Protein AF-A0A4Q3JZN2-F1 (afdb_monomer_lite)

pLDDT: mean 72.02, std 20.03, range [39.16, 96.75]

Secondary structure (DSSP, 8-state):
------SSSSTTSSSS--------EEEEEEEETTEEEEEEESSHHHHHHHHHHHHHHHHGGG-EEEEEEEEEEEEEEEEEE--------SS--------EEEEEEEEEEEEEEEETTS----------PPP-PPP--------------

Radius of gyration: 28.02 Å; chains: 1; bounding box: 66×80×58 Å

Foldseek 3Di:
DDDDDDDPPPVVPPPPPPPPPQDKDKDFPFDDLFWGKIWIDTDPVNVVVVVLVVQCVSLDPQGKDWPDKDKDFPDKDKDKDWDDDDPDDDDDDPDDTDIDIDIDTDIIIMITMGRHPPPPPPPPPPPPDDPPDPPPPPPPPVPPPPPDD

Sequence (149 aa):
MASLLDGKRIVLSALLAFSSVACGSIRVVSITPSGGEVALQGDQDKARDKAEDYMANRCGPQGYDILSEQEAVVGQVATSSGPTYGVGGRRSGIAFSTMQTSTNDKHEWRITYQCRGAGPAVPAVSGSPPPAGPPVSGRGEIEQIVVTF

Structure (mmCIF, N/CA/C/O backbone):
data_AF-A0A4Q3JZN2-F1
#
_entry.id   AF-A0A4Q3JZN2-F1
#
loop_
_atom_site.group_PDB
_atom_site.id
_atom_site.type_symbol
_atom_site.label_atom_id
_atom_site.label_alt_id
_atom_site.label_comp_id
_atom_site.label_asym_id
_atom_site.label_entity_id
_atom_site.label_seq_id
_atom_site.pdbx_PDB_ins_code
_atom_site.Cartn_x
_atom_site.Cartn_y
_atom_site.Cartn_z
_atom_site.occupancy
_atom_site.B_iso_or_equiv
_atom_site.auth_seq_id
_atom_site.auth_comp_id
_atom_site.auth_asym_id
_atom_site.auth_atom_id
_atom_site.pdbx_PDB_model_num
ATOM 1 N N . MET A 1 1 ? -17.852 -58.571 -22.469 1.00 39.16 1 MET A N 1
ATOM 2 C CA . MET A 1 1 ? -16.401 -58.380 -22.650 1.00 39.16 1 MET A CA 1
ATOM 3 C C . MET A 1 1 ? -16.188 -57.087 -23.414 1.00 39.16 1 MET A C 1
ATOM 5 O O . MET A 1 1 ? -16.800 -56.931 -24.455 1.00 39.16 1 MET A O 1
ATOM 9 N N . ALA A 1 2 ? -15.381 -56.205 -22.823 1.00 45.62 2 ALA A N 1
ATOM 10 C CA . ALA A 1 2 ? -14.529 -55.178 -23.427 1.00 45.62 2 ALA A CA 1
ATOM 11 C C . ALA A 1 2 ? -15.076 -54.202 -24.498 1.00 45.62 2 ALA A C 1
ATOM 13 O O . ALA A 1 2 ? -15.350 -54.578 -25.628 1.00 45.62 2 ALA A O 1
ATOM 14 N N . SER A 1 3 ? -15.000 -52.922 -24.108 1.00 56.47 3 SER A N 1
ATOM 15 C CA . SER A 1 3 ? -14.378 -51.808 -24.847 1.00 56.47 3 SER A CA 1
ATOM 16 C C . SER A 1 3 ? -15.051 -51.258 -26.103 1.00 56.47 3 SER A C 1
ATOM 18 O O . SER A 1 3 ? -15.120 -51.926 -27.121 1.00 56.47 3 SER A O 1
ATOM 20 N N . LEU A 1 4 ? -15.409 -49.969 -26.048 1.00 52.59 4 LEU A N 1
ATOM 21 C CA . LEU A 1 4 ? -14.841 -48.878 -26.865 1.00 52.59 4 LEU A CA 1
ATOM 22 C C . LEU A 1 4 ? -15.805 -47.683 -26.848 1.00 52.59 4 LEU A C 1
ATOM 24 O O . LEU A 1 4 ? -16.827 -47.712 -27.519 1.00 52.59 4 LEU A O 1
ATOM 28 N N . LEU A 1 5 ? -15.458 -46.632 -26.105 1.00 54.41 5 LEU A N 1
ATOM 29 C CA . LEU A 1 5 ? -15.749 -45.225 -26.431 1.00 54.41 5 LEU A CA 1
ATOM 30 C C . LEU A 1 5 ? -14.842 -44.360 -25.547 1.00 54.41 5 LEU A C 1
ATOM 32 O O . LEU A 1 5 ? -15.253 -43.601 -24.673 1.00 54.41 5 LEU A O 1
ATOM 36 N N . ASP A 1 6 ? -13.559 -44.600 -25.793 1.00 55.75 6 ASP A N 1
ATOM 37 C CA . ASP A 1 6 ? -12.393 -43.880 -25.319 1.00 55.75 6 ASP A CA 1
ATOM 38 C C . ASP A 1 6 ? -12.134 -42.672 -26.242 1.00 55.75 6 ASP A C 1
ATOM 40 O O . ASP A 1 6 ? -12.371 -42.737 -27.451 1.00 55.75 6 ASP A O 1
ATOM 44 N N . GLY A 1 7 ? -11.635 -41.570 -25.677 1.00 50.59 7 GLY A N 1
ATOM 45 C CA . GLY A 1 7 ? -10.669 -40.752 -26.416 1.00 50.59 7 GLY A CA 1
ATOM 46 C C . GLY A 1 7 ? -11.083 -39.381 -26.958 1.00 50.59 7 GLY A C 1
ATOM 47 O O . GLY A 1 7 ? -10.288 -38.782 -27.677 1.00 50.59 7 GLY A O 1
ATOM 48 N N . LYS A 1 8 ? -12.266 -38.818 -26.651 1.00 49.41 8 LYS A N 1
ATOM 49 C CA . LYS A 1 8 ? -12.625 -37.478 -27.196 1.00 49.41 8 LYS A CA 1
ATOM 50 C C . LYS A 1 8 ? -13.357 -36.518 -26.258 1.00 49.41 8 LYS A C 1
ATOM 52 O O . LYS A 1 8 ? -14.066 -35.625 -26.709 1.00 49.41 8 LYS A O 1
ATOM 57 N N . ARG A 1 9 ? -13.181 -36.680 -24.945 1.00 46.59 9 ARG A N 1
ATOM 58 C CA . ARG A 1 9 ? -13.644 -35.699 -23.938 1.00 46.59 9 ARG A CA 1
ATOM 59 C C . ARG A 1 9 ? -12.575 -35.263 -22.934 1.00 46.59 9 ARG A C 1
ATOM 61 O O . ARG A 1 9 ? -12.829 -34.360 -22.154 1.00 46.59 9 ARG A O 1
ATOM 68 N N . ILE A 1 10 ? -11.376 -35.846 -22.985 1.00 50.50 10 ILE A N 1
ATOM 69 C CA . ILE A 1 10 ? -10.322 -35.593 -21.986 1.00 50.50 10 ILE A CA 1
ATOM 70 C C . ILE A 1 10 ? -9.369 -34.459 -22.415 1.00 50.50 10 ILE A C 1
ATOM 72 O O . ILE A 1 10 ? -8.696 -33.868 -21.580 1.00 50.50 10 ILE A O 1
ATOM 76 N N . VAL A 1 11 ? -9.363 -34.063 -23.694 1.00 48.22 11 VAL A N 1
ATOM 77 C CA . VAL A 1 11 ? -8.437 -33.023 -24.192 1.00 48.22 11 VAL A CA 1
ATOM 78 C C . VAL A 1 11 ? -8.905 -31.592 -23.871 1.00 48.22 11 VAL A C 1
ATOM 80 O O . VAL A 1 11 ? -8.100 -30.670 -23.920 1.00 48.22 11 VAL A O 1
ATOM 83 N N . LEU A 1 12 ? -10.165 -31.377 -23.465 1.00 45.00 12 LEU A N 1
ATOM 84 C CA . LEU A 1 12 ? -10.646 -30.034 -23.092 1.00 45.00 12 LEU A CA 1
ATOM 85 C C . LEU A 1 12 ? -10.446 -29.675 -21.608 1.00 45.00 12 LEU A C 1
ATOM 87 O O . LEU A 1 12 ? -10.582 -28.510 -21.250 1.00 45.00 12 LEU A O 1
ATOM 91 N N . SER A 1 13 ? -10.113 -30.638 -20.745 1.00 46.47 13 SER A N 1
ATOM 92 C CA . SER A 1 13 ? -9.996 -30.408 -19.292 1.00 46.47 13 SER A CA 1
ATOM 93 C C . SER A 1 13 ? -8.566 -30.131 -18.812 1.00 46.47 13 SER A C 1
ATOM 95 O O . SER A 1 13 ? -8.370 -29.839 -17.638 1.00 46.47 13 SER A O 1
ATOM 97 N N . ALA A 1 14 ? -7.569 -30.188 -19.701 1.00 48.00 14 ALA A N 1
ATOM 98 C CA . ALA A 1 14 ? -6.152 -30.004 -19.364 1.00 48.00 14 ALA A CA 1
ATOM 99 C C . ALA A 1 14 ? -5.583 -28.623 -19.761 1.00 48.00 14 ALA A C 1
ATOM 101 O O . ALA A 1 14 ? -4.371 -28.436 -19.738 1.00 48.00 14 ALA A O 1
ATOM 102 N N . LEU A 1 15 ? -6.436 -27.652 -20.117 1.00 46.94 15 LEU A N 1
ATOM 103 C CA . LEU A 1 15 ? -6.017 -26.302 -20.533 1.00 46.94 15 LEU A CA 1
ATOM 104 C C . LEU A 1 15 ? -6.223 -25.220 -19.448 1.00 46.94 15 LEU A C 1
ATOM 106 O O . LEU A 1 15 ? -6.214 -24.034 -19.755 1.00 46.94 15 LEU A O 1
ATOM 110 N N . LEU A 1 16 ? -6.429 -25.619 -18.186 1.00 50.94 16 LEU A N 1
ATOM 111 C CA . LEU A 1 16 ? -6.887 -24.739 -17.093 1.00 50.94 16 LEU A CA 1
ATOM 112 C C . LEU A 1 16 ? -6.008 -24.805 -15.827 1.00 50.94 16 LEU A C 1
ATOM 114 O O . LEU A 1 16 ? -6.483 -24.545 -14.727 1.00 50.94 16 LEU A O 1
ATOM 118 N N . ALA A 1 17 ? -4.729 -25.177 -15.959 1.00 50.59 17 ALA A N 1
ATOM 119 C CA . ALA A 1 17 ? -3.830 -25.388 -14.813 1.00 50.59 17 ALA A CA 1
ATOM 120 C C . ALA A 1 17 ? -2.479 -24.652 -14.911 1.00 50.59 17 ALA A C 1
ATOM 122 O O . ALA A 1 17 ? -1.505 -25.056 -14.288 1.00 50.59 17 ALA A O 1
ATOM 123 N N . PHE A 1 18 ? -2.422 -23.554 -15.667 1.00 50.16 18 PHE A N 1
ATOM 124 C CA . PHE A 1 18 ? -1.332 -22.573 -15.597 1.00 50.16 18 PHE A CA 1
ATOM 125 C C . PHE A 1 18 ? -1.911 -21.177 -15.351 1.00 50.16 18 PHE A C 1
ATOM 127 O O . PHE A 1 18 ? -1.588 -20.207 -16.029 1.00 50.16 18 PHE A O 1
ATOM 134 N N . SER A 1 19 ? -2.799 -21.071 -14.361 1.00 51.25 19 SER A N 1
ATOM 135 C CA . SER A 1 19 ? -3.093 -19.781 -13.746 1.00 51.25 19 SER A CA 1
ATOM 136 C C . SER A 1 19 ? -1.848 -19.401 -12.961 1.00 51.25 19 SER A C 1
ATOM 138 O O . SER A 1 19 ? -1.620 -19.896 -11.858 1.00 51.25 19 SER A O 1
ATOM 140 N N . SER A 1 20 ? -0.987 -18.609 -13.593 1.00 52.94 20 SER A N 1
ATOM 141 C CA . SER A 1 20 ? 0.120 -17.903 -12.967 1.00 52.94 20 SER A CA 1
ATOM 142 C C . SER A 1 20 ? -0.273 -17.491 -11.554 1.00 52.94 20 SER A C 1
ATOM 144 O O . SER A 1 20 ? -1.217 -16.719 -11.375 1.00 52.94 20 SER A O 1
ATOM 146 N N . VAL A 1 21 ? 0.436 -18.025 -10.556 1.00 55.78 21 VAL A N 1
ATOM 147 C CA . VAL A 1 21 ? 0.389 -17.519 -9.186 1.00 55.78 21 VAL A CA 1
ATOM 148 C C . VAL A 1 21 ? 0.971 -16.114 -9.255 1.00 55.78 21 VAL A C 1
ATOM 150 O O . VAL A 1 21 ? 2.172 -15.903 -9.104 1.00 55.78 21 VAL A O 1
ATOM 153 N N . ALA A 1 22 ? 0.125 -15.155 -9.608 1.00 61.09 22 ALA A N 1
ATOM 154 C CA . ALA A 1 22 ? 0.459 -13.755 -9.598 1.00 61.09 22 ALA A CA 1
ATOM 155 C C . ALA A 1 22 ? 0.560 -13.391 -8.113 1.00 61.09 22 ALA A C 1
ATOM 157 O O . ALA A 1 22 ? -0.437 -13.193 -7.419 1.00 61.09 22 ALA A O 1
ATOM 158 N N . CYS A 1 23 ? 1.778 -13.487 -7.578 1.00 80.12 23 CYS A N 1
ATOM 159 C CA . CYS A 1 23 ? 2.068 -13.187 -6.185 1.00 80.12 23 CYS A CA 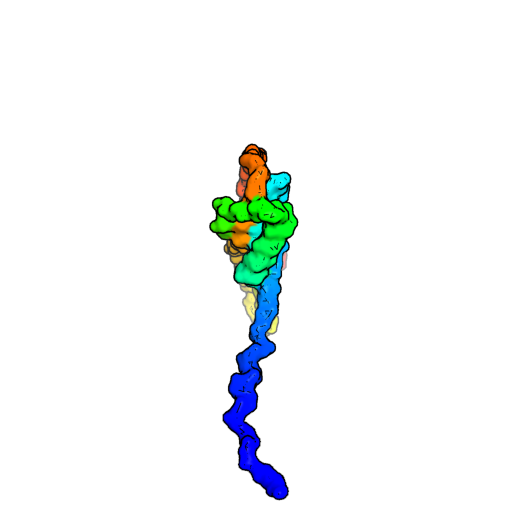1
ATOM 160 C C . CYS A 1 23 ? 1.858 -11.689 -5.956 1.00 80.12 23 CYS A C 1
ATOM 162 O O . CYS A 1 23 ? 2.785 -10.898 -6.097 1.00 80.12 23 CYS A O 1
ATOM 164 N N . GLY A 1 24 ? 0.63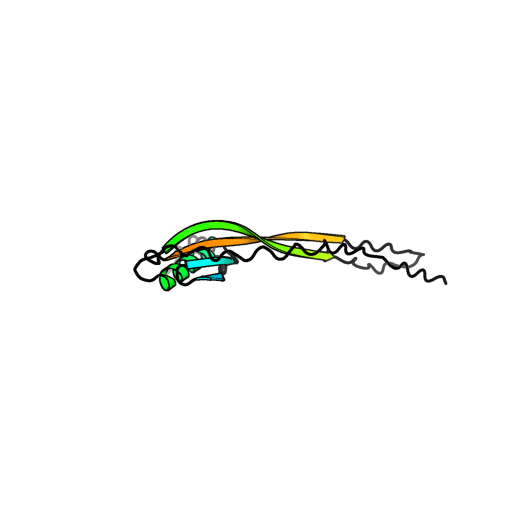2 -11.306 -5.604 1.00 86.44 24 GLY A N 1
ATOM 165 C CA . GLY A 1 24 ? 0.359 -10.021 -4.979 1.00 86.44 24 GLY A CA 1
ATOM 166 C C . GLY A 1 24 ? 0.929 -10.010 -3.560 1.00 86.44 24 GLY A C 1
ATOM 167 O O . GLY A 1 24 ? 0.757 -10.964 -2.787 1.00 86.44 24 GLY A O 1
ATOM 168 N N . SER A 1 25 ? 1.630 -8.944 -3.204 1.00 91.69 25 SER A N 1
ATOM 169 C CA . SER A 1 25 ? 2.105 -8.660 -1.852 1.00 91.69 25 SER A CA 1
ATOM 170 C C . SER A 1 25 ? 1.801 -7.215 -1.490 1.00 91.69 25 SER A C 1
ATOM 172 O O . SER A 1 25 ? 1.618 -6.371 -2.360 1.00 91.69 25 SER A O 1
ATOM 174 N N . ILE A 1 26 ? 1.759 -6.924 -0.197 1.00 94.62 26 ILE A N 1
ATOM 175 C CA . ILE A 1 26 ? 1.585 -5.563 0.301 1.00 94.62 26 ILE A CA 1
ATOM 176 C C . ILE A 1 26 ? 2.854 -5.118 1.009 1.00 94.62 26 ILE A C 1
ATOM 178 O O . ILE A 1 26 ? 3.538 -5.921 1.650 1.00 94.62 26 ILE A O 1
ATOM 182 N N . ARG A 1 27 ? 3.147 -3.827 0.923 1.00 94.38 27 ARG A N 1
ATOM 183 C CA . ARG A 1 27 ? 4.185 -3.170 1.706 1.00 94.38 27 ARG A CA 1
ATOM 184 C C . ARG A 1 27 ? 3.549 -2.045 2.496 1.00 94.38 27 ARG A C 1
ATOM 186 O O . ARG A 1 27 ? 2.861 -1.199 1.943 1.00 94.38 27 ARG A O 1
ATOM 193 N N . VAL A 1 28 ? 3.805 -2.005 3.794 1.00 95.31 28 VAL A N 1
ATOM 194 C CA . VAL A 1 28 ? 3.290 -0.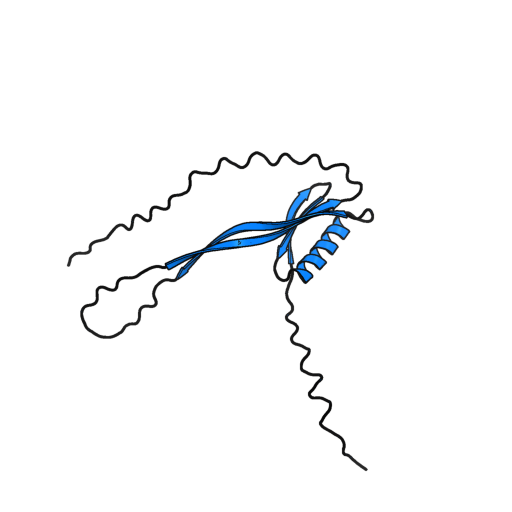928 4.637 1.00 95.31 28 VAL A CA 1
ATOM 195 C C . VAL A 1 28 ? 4.177 0.305 4.462 1.00 95.31 28 VAL A C 1
ATOM 197 O O . VAL A 1 28 ? 5.386 0.229 4.684 1.00 95.31 28 VAL A O 1
ATOM 200 N N . VAL A 1 29 ? 3.589 1.417 4.018 1.00 94.62 29 VAL A N 1
ATOM 201 C CA . VAL A 1 29 ? 4.295 2.688 3.787 1.00 94.62 29 VAL A CA 1
ATOM 202 C C . VAL A 1 29 ? 4.334 3.503 5.073 1.00 94.62 29 VAL A C 1
ATOM 204 O O . VAL A 1 29 ? 5.386 4.015 5.450 1.00 94.62 29 VAL A O 1
ATOM 207 N N . SER A 1 30 ? 3.199 3.597 5.765 1.00 93.69 30 SER A N 1
ATOM 208 C CA . SER A 1 30 ? 3.090 4.276 7.054 1.00 93.69 30 SER A CA 1
ATOM 209 C C . SER A 1 30 ? 2.044 3.604 7.943 1.00 93.69 30 SER A C 1
ATOM 211 O O . SER A 1 30 ? 1.052 3.059 7.460 1.00 93.69 30 SER A O 1
ATOM 213 N N . ILE A 1 31 ? 2.276 3.625 9.258 1.00 93.81 31 ILE A N 1
ATOM 214 C CA . ILE A 1 31 ? 1.333 3.127 10.268 1.00 93.81 31 ILE A CA 1
ATOM 215 C C . ILE A 1 31 ? 1.072 4.251 11.256 1.00 93.81 31 ILE A C 1
ATOM 217 O O . ILE A 1 31 ? 2.011 4.838 11.795 1.00 93.81 31 ILE A O 1
ATOM 221 N N . THR A 1 32 ? -0.197 4.496 11.550 1.00 92.12 32 THR A N 1
ATOM 222 C CA . THR A 1 32 ? -0.627 5.368 12.641 1.00 92.12 32 THR A CA 1
ATOM 223 C C . THR A 1 32 ? -1.500 4.577 13.626 1.00 92.12 32 THR A C 1
ATOM 225 O O . THR A 1 32 ? -1.939 3.462 13.327 1.00 92.12 32 THR A O 1
ATOM 228 N N . PRO A 1 33 ? -1.753 5.093 14.843 1.00 89.69 33 PRO A N 1
ATOM 229 C CA . PRO A 1 33 ? -2.663 4.437 15.787 1.00 89.69 33 PRO A CA 1
ATOM 230 C C . PRO A 1 33 ? -4.101 4.326 15.267 1.00 89.69 33 PRO A C 1
ATOM 232 O O . PRO A 1 33 ? -4.842 3.441 15.682 1.00 89.69 33 PRO A O 1
ATOM 235 N N . SER A 1 34 ? -4.488 5.229 14.369 1.00 92.75 34 SER A N 1
ATOM 236 C CA . SER A 1 34 ? -5.832 5.348 13.816 1.00 92.75 34 SER A CA 1
ATOM 237 C C . SER A 1 34 ? -5.955 4.845 12.380 1.00 92.75 34 SER A C 1
ATOM 239 O O . SER A 1 34 ? -7.056 4.877 11.848 1.00 92.75 34 SER A O 1
ATOM 241 N N . GLY A 1 35 ? -4.883 4.382 11.735 1.00 94.25 35 GLY A N 1
ATOM 242 C CA . GLY A 1 35 ? -4.914 3.985 10.329 1.00 94.25 35 GLY A CA 1
ATOM 243 C C . GLY A 1 35 ? -3.529 3.749 9.736 1.00 94.25 35 GLY A C 1
ATOM 244 O O . GLY A 1 35 ? -2.589 3.364 10.437 1.00 94.25 35 GLY A O 1
ATOM 245 N N . GLY A 1 36 ? -3.394 3.980 8.435 1.00 94.69 36 GLY A N 1
ATOM 246 C CA . GLY A 1 36 ? -2.115 3.854 7.748 1.00 94.69 36 GLY A CA 1
ATOM 247 C C . GLY A 1 36 ? -2.213 3.983 6.235 1.00 94.69 36 GLY A C 1
ATOM 248 O O . GLY A 1 36 ? -3.264 4.287 5.672 1.00 94.69 36 GLY A O 1
ATOM 249 N N . GLU A 1 37 ? -1.087 3.733 5.583 1.00 96.31 37 GLU A N 1
ATOM 250 C CA . GLU A 1 37 ? -0.973 3.660 4.132 1.00 96.31 37 GLU A CA 1
ATOM 251 C C . GLU A 1 37 ? -0.264 2.364 3.746 1.00 96.31 37 GLU A C 1
ATOM 253 O O . GLU A 1 37 ? 0.814 2.043 4.264 1.00 96.31 37 GLU A O 1
ATOM 258 N N . VAL A 1 38 ? -0.863 1.624 2.819 1.00 96.75 38 VAL A N 1
ATOM 259 C CA . VAL A 1 38 ? -0.308 0.392 2.263 1.00 96.75 38 VAL A CA 1
ATOM 260 C C . VAL A 1 38 ? -0.100 0.547 0.767 1.00 96.75 38 VAL A C 1
ATOM 262 O O . VAL A 1 38 ? -0.962 1.036 0.045 1.00 96.75 38 VAL A O 1
ATOM 265 N N . ALA A 1 39 ? 1.065 0.124 0.305 1.00 96.38 39 ALA A N 1
ATOM 266 C CA . ALA A 1 39 ? 1.409 0.015 -1.095 1.00 96.38 39 ALA A CA 1
ATOM 267 C C . ALA A 1 39 ? 1.146 -1.408 -1.590 1.00 96.38 39 ALA A C 1
ATOM 269 O O . ALA A 1 39 ? 1.525 -2.388 -0.939 1.00 96.38 39 ALA A O 1
ATOM 270 N N . LEU A 1 40 ? 0.528 -1.515 -2.759 1.00 95.69 40 LEU A N 1
ATOM 271 C CA . LEU A 1 40 ? 0.288 -2.773 -3.450 1.00 95.69 40 LEU A CA 1
ATOM 272 C C . LEU A 1 40 ? 1.483 -3.107 -4.345 1.00 95.69 40 LEU A C 1
ATOM 274 O O . LEU A 1 40 ? 2.003 -2.245 -5.053 1.00 95.69 40 LEU A O 1
ATOM 278 N N . GLN A 1 41 ? 1.911 -4.367 -4.323 1.00 92.25 41 GLN A N 1
ATOM 279 C CA . GLN A 1 41 ? 3.020 -4.865 -5.130 1.00 92.25 41 GLN A CA 1
ATOM 280 C C . GLN A 1 41 ? 2.626 -6.145 -5.861 1.00 92.25 41 GLN A C 1
ATOM 282 O O . GLN A 1 41 ? 2.040 -7.055 -5.277 1.00 92.25 41 GLN A O 1
ATOM 287 N N . GLY A 1 42 ? 3.007 -6.237 -7.133 1.00 90.00 42 GLY A N 1
ATOM 288 C CA . GLY A 1 42 ? 2.646 -7.365 -7.986 1.00 90.00 42 GLY A CA 1
ATOM 289 C C . GLY A 1 42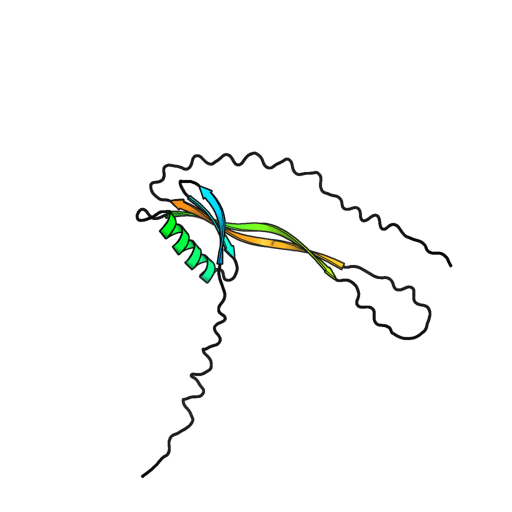 ? 1.243 -7.208 -8.567 1.00 90.00 42 GLY A C 1
ATOM 290 O O . GLY A 1 42 ? 0.877 -6.128 -9.021 1.00 90.00 42 GLY A O 1
ATOM 291 N N . ASP A 1 43 ? 0.483 -8.301 -8.585 1.00 90.50 43 ASP A N 1
ATOM 292 C CA . ASP A 1 43 ? -0.882 -8.322 -9.113 1.00 90.50 43 ASP A CA 1
ATOM 293 C C . ASP A 1 43 ? -1.833 -7.504 -8.237 1.00 90.50 43 ASP A C 1
ATOM 295 O O . ASP A 1 43 ? -1.905 -7.726 -7.027 1.00 90.50 43 ASP A O 1
ATOM 299 N N . GLN A 1 44 ? -2.541 -6.552 -8.847 1.00 89.12 44 GLN A N 1
ATOM 300 C CA . GLN A 1 44 ? -3.353 -5.578 -8.123 1.00 89.12 44 GLN A CA 1
ATOM 301 C C . GLN A 1 44 ? -4.513 -6.238 -7.376 1.00 89.12 44 GLN A C 1
ATOM 303 O O . GLN A 1 44 ? -4.752 -5.884 -6.223 1.00 89.12 44 GLN A O 1
ATOM 308 N N . ASP A 1 45 ? -5.188 -7.217 -7.983 1.00 90.62 45 ASP A N 1
ATOM 309 C CA . ASP A 1 45 ? -6.314 -7.900 -7.349 1.00 90.62 45 ASP A CA 1
ATOM 310 C C . ASP A 1 45 ? -5.836 -8.712 -6.140 1.00 90.62 45 ASP A C 1
ATOM 312 O O . ASP A 1 45 ? -6.367 -8.568 -5.041 1.00 90.62 45 ASP A O 1
ATOM 316 N N . LYS A 1 46 ? -4.749 -9.483 -6.286 1.00 91.81 46 LYS A N 1
ATOM 317 C CA . LYS A 1 46 ? -4.187 -10.267 -5.170 1.00 91.81 46 LYS A CA 1
ATOM 318 C C . LYS A 1 46 ? -3.541 -9.424 -4.083 1.00 91.81 46 LYS A C 1
ATOM 320 O O . LYS A 1 46 ? -3.576 -9.800 -2.909 1.00 91.81 46 LYS A O 1
ATOM 325 N N . ALA A 1 47 ? -2.912 -8.315 -4.451 1.00 94.31 47 ALA A N 1
ATOM 326 C CA . ALA A 1 47 ? -2.370 -7.381 -3.481 1.00 94.31 47 ALA A CA 1
ATOM 327 C C . ALA A 1 47 ? -3.499 -6.671 -2.724 1.00 94.31 47 ALA A C 1
ATOM 329 O O . ALA A 1 47 ? -3.369 -6.483 -1.516 1.00 94.31 47 ALA A O 1
ATOM 330 N N . ARG A 1 48 ? -4.610 -6.338 -3.397 1.00 94.94 48 ARG A N 1
ATOM 331 C CA . ARG A 1 48 ? -5.788 -5.739 -2.763 1.00 94.94 48 ARG A CA 1
ATOM 332 C C . ARG A 1 48 ? -6.428 -6.688 -1.757 1.00 94.94 48 ARG A C 1
ATOM 334 O O . ARG A 1 48 ? -6.591 -6.273 -0.617 1.00 94.94 48 ARG A O 1
ATOM 341 N N . ASP A 1 49 ? -6.653 -7.954 -2.114 1.00 94.81 49 ASP A N 1
ATOM 342 C CA . ASP A 1 49 ? -7.180 -8.967 -1.181 1.00 94.81 49 ASP A CA 1
ATOM 343 C C . ASP A 1 49 ? -6.343 -9.010 0.119 1.00 94.81 49 ASP A C 1
ATOM 345 O O . ASP A 1 49 ? -6.861 -8.938 1.233 1.00 94.81 49 ASP A O 1
ATOM 349 N N . LYS A 1 50 ? -5.007 -9.029 -0.009 1.00 95.00 50 LYS A N 1
ATOM 350 C CA . LYS A 1 50 ? -4.097 -9.006 1.150 1.00 95.00 50 LYS A CA 1
ATOM 351 C C . LYS A 1 50 ? -4.116 -7.689 1.920 1.00 95.00 50 LYS A C 1
ATOM 353 O O . LYS A 1 50 ? -3.901 -7.697 3.133 1.00 95.00 50 LYS A O 1
ATOM 358 N N . ALA A 1 51 ? -4.292 -6.562 1.234 1.00 96.25 51 ALA A N 1
ATOM 359 C CA . ALA A 1 51 ? -4.408 -5.258 1.874 1.00 96.25 51 ALA A CA 1
ATOM 360 C C . ALA A 1 51 ? -5.678 -5.200 2.724 1.00 96.25 51 ALA A C 1
ATOM 362 O O . ALA A 1 51 ? -5.612 -4.764 3.870 1.00 96.25 51 ALA A O 1
ATOM 363 N N . GLU A 1 52 ? -6.800 -5.686 2.195 1.00 96.06 52 GLU A N 1
ATOM 364 C CA . GLU A 1 52 ? -8.074 -5.784 2.908 1.00 96.06 52 GLU A CA 1
ATOM 365 C C . GLU A 1 52 ? -7.948 -6.664 4.152 1.00 96.06 52 GLU A C 1
ATOM 367 O O . GLU A 1 52 ? -8.261 -6.208 5.254 1.00 96.06 52 GLU A O 1
ATOM 372 N N . ASP A 1 53 ? -7.372 -7.862 4.014 1.00 96.44 53 ASP A N 1
ATOM 373 C CA . ASP A 1 53 ? -7.094 -8.750 5.146 1.00 96.44 53 ASP A CA 1
ATOM 374 C C . ASP A 1 53 ? -6.223 -8.063 6.208 1.00 96.44 53 ASP A C 1
ATOM 376 O O . ASP A 1 53 ? -6.491 -8.145 7.411 1.00 96.44 53 ASP A O 1
ATOM 380 N N . TYR A 1 54 ? -5.166 -7.362 5.791 1.00 96.44 54 TYR A N 1
ATOM 381 C CA . TYR A 1 54 ? -4.282 -6.640 6.705 1.00 96.44 54 TYR A CA 1
ATOM 382 C C . TYR A 1 54 ? -5.013 -5.510 7.443 1.00 96.44 54 TYR A C 1
ATOM 384 O O . TYR A 1 54 ? -4.904 -5.405 8.668 1.00 96.44 54 TYR A O 1
ATOM 392 N N . MET A 1 55 ? -5.780 -4.685 6.725 1.00 96.44 55 MET A N 1
ATOM 393 C CA . MET A 1 55 ? -6.539 -3.568 7.293 1.00 96.44 55 MET A CA 1
ATOM 394 C C . MET A 1 55 ? -7.633 -4.061 8.250 1.00 96.44 55 MET A C 1
ATOM 396 O O . MET A 1 55 ? -7.766 -3.525 9.354 1.00 96.44 55 MET A O 1
ATOM 400 N N . ALA A 1 56 ? -8.353 -5.126 7.884 1.00 96.06 56 ALA A N 1
ATOM 401 C CA . ALA A 1 56 ? -9.367 -5.760 8.723 1.00 96.06 56 ALA A CA 1
ATOM 402 C C . ALA A 1 56 ? -8.765 -6.285 10.033 1.00 96.06 56 ALA A C 1
ATOM 404 O O . ALA A 1 56 ? -9.244 -5.957 11.121 1.00 96.06 56 ALA A O 1
ATOM 405 N N . ASN A 1 57 ? -7.663 -7.036 9.943 1.00 96.00 57 ASN A N 1
ATOM 406 C CA . ASN A 1 57 ? -6.962 -7.560 11.116 1.00 96.00 57 ASN A CA 1
ATOM 407 C C . ASN A 1 57 ? -6.411 -6.443 12.011 1.00 96.00 57 ASN A C 1
ATOM 409 O O . ASN A 1 57 ? -6.376 -6.582 13.234 1.00 96.00 57 ASN A O 1
ATOM 413 N N . ARG A 1 58 ? -5.984 -5.322 11.418 1.00 94.19 58 ARG A N 1
ATOM 414 C CA . ARG A 1 58 ? -5.405 -4.196 12.154 1.00 94.19 58 ARG A CA 1
ATOM 415 C C . ARG A 1 58 ? -6.450 -3.382 12.911 1.00 94.19 58 ARG A C 1
ATOM 417 O O . ARG A 1 58 ? -6.192 -2.999 14.050 1.00 94.19 58 ARG A O 1
ATOM 424 N N . CYS A 1 59 ? -7.585 -3.096 12.282 1.00 94.81 59 CYS A N 1
ATOM 425 C CA . CYS A 1 59 ? -8.630 -2.251 12.860 1.00 94.81 59 CYS A CA 1
ATOM 426 C C . CYS A 1 59 ? -9.639 -3.031 13.720 1.00 94.81 59 CYS A C 1
ATOM 428 O O . CYS A 1 59 ? -10.391 -2.434 14.493 1.00 94.81 59 CYS A O 1
ATOM 430 N N . GLY A 1 60 ? -9.632 -4.364 13.637 1.00 93.31 60 GLY A N 1
ATOM 431 C CA . GLY A 1 60 ? -10.474 -5.227 14.455 1.00 93.31 60 GLY A CA 1
ATOM 432 C C . GLY A 1 60 ? -11.964 -5.119 14.091 1.00 93.31 60 GLY A C 1
ATOM 433 O O . GLY A 1 60 ? -12.308 -4.779 12.959 1.00 93.31 60 GLY A O 1
ATOM 434 N N . PRO A 1 61 ? -12.882 -5.395 15.036 1.00 94.00 61 PRO A N 1
ATOM 435 C CA . PRO A 1 61 ? -14.310 -5.554 14.741 1.00 94.00 61 PRO A CA 1
ATOM 436 C C . PRO A 1 61 ? -15.020 -4.255 14.339 1.00 94.00 61 PRO A C 1
ATOM 438 O O . PRO A 1 61 ? -16.126 -4.307 13.812 1.00 94.00 61 PRO A O 1
ATOM 441 N N . GLN A 1 62 ? -14.408 -3.094 14.589 1.00 93.75 62 GLN A N 1
ATOM 442 C CA . GLN A 1 62 ? -14.951 -1.804 14.153 1.00 93.75 62 GLN A CA 1
ATOM 443 C C . GLN A 1 62 ? -14.861 -1.639 12.627 1.00 93.75 62 GLN A C 1
ATOM 445 O O . GLN A 1 62 ? -15.656 -0.905 12.042 1.00 93.75 62 GLN A O 1
ATOM 450 N N . GLY A 1 63 ? -13.922 -2.338 11.981 1.00 95.06 63 GLY A N 1
ATOM 451 C CA . GLY A 1 63 ? -13.623 -2.191 10.562 1.00 95.06 63 GLY A CA 1
ATOM 452 C C . GLY A 1 63 ? -12.776 -0.955 10.251 1.00 95.06 63 GLY A C 1
ATOM 453 O O . GLY A 1 63 ? -12.235 -0.289 11.137 1.00 95.06 63 GLY A O 1
ATOM 454 N N . TYR A 1 64 ? -12.652 -0.654 8.966 1.00 96.56 64 TYR A N 1
ATOM 455 C CA . TYR A 1 64 ? -11.875 0.463 8.441 1.00 96.56 64 TYR A CA 1
ATOM 456 C C . TYR A 1 64 ? -12.636 1.157 7.312 1.00 96.56 64 TYR A C 1
ATOM 458 O O . TYR A 1 64 ? -13.546 0.579 6.718 1.00 96.56 64 TYR A O 1
ATOM 466 N N . ASP A 1 65 ? -12.241 2.390 7.025 1.00 96.62 65 ASP A N 1
ATOM 467 C CA . ASP A 1 65 ? -12.668 3.160 5.868 1.00 96.62 65 ASP A CA 1
ATOM 468 C C . ASP A 1 65 ? -11.451 3.479 5.003 1.00 96.62 65 ASP A C 1
ATOM 470 O O . ASP A 1 65 ? -10.393 3.873 5.504 1.00 96.62 65 ASP A O 1
ATOM 474 N N . ILE A 1 66 ? -11.602 3.296 3.695 1.00 96.06 66 ILE A N 1
ATOM 475 C CA . ILE A 1 66 ? -10.591 3.687 2.716 1.00 96.06 66 ILE A CA 1
ATOM 476 C C . ILE A 1 66 ? -10.774 5.176 2.438 1.00 96.06 66 ILE A C 1
ATOM 478 O O . ILE A 1 66 ? -11.846 5.617 2.028 1.00 96.06 66 ILE A O 1
ATOM 482 N N . LEU A 1 67 ? -9.722 5.950 2.689 1.00 95.44 67 LEU A N 1
ATOM 483 C CA . LEU A 1 67 ? -9.710 7.395 2.484 1.00 95.44 67 LEU A CA 1
ATOM 484 C C . LEU A 1 67 ? -9.281 7.765 1.062 1.00 95.44 67 LEU A C 1
ATOM 486 O O . LEU A 1 67 ? -9.775 8.745 0.512 1.00 95.44 67 LEU A O 1
ATOM 490 N N . SER A 1 68 ? -8.335 7.019 0.487 1.00 94.88 68 SER A N 1
ATOM 491 C CA . SER A 1 68 ? -7.799 7.290 -0.848 1.00 94.88 68 SER A CA 1
ATOM 492 C C . SER A 1 68 ? -7.167 6.043 -1.459 1.00 94.88 68 SER A C 1
ATOM 494 O O . SER A 1 68 ? -6.485 5.293 -0.760 1.00 94.88 68 SER A O 1
ATOM 496 N N . GLU A 1 69 ? -7.351 5.866 -2.767 1.00 95.06 69 GLU A N 1
ATOM 497 C CA . GLU A 1 69 ? -6.633 4.899 -3.599 1.00 95.06 69 GLU A CA 1
ATOM 498 C C . GLU A 1 69 ? -6.027 5.647 -4.785 1.00 95.06 69 GLU A C 1
ATOM 500 O O . GLU A 1 69 ? -6.754 6.250 -5.575 1.00 95.06 69 GLU A O 1
ATOM 505 N N . GLN A 1 70 ? -4.702 5.650 -4.904 1.00 93.81 70 GLN A N 1
ATOM 506 C CA . GLN A 1 70 ? -4.026 6.405 -5.958 1.00 93.81 70 GLN A CA 1
ATOM 507 C C . GLN A 1 70 ? -2.694 5.783 -6.365 1.00 93.81 70 GLN A C 1
ATOM 509 O O . GLN A 1 70 ? -2.023 5.117 -5.577 1.00 93.81 70 GLN A O 1
ATOM 514 N N . GLU A 1 71 ? -2.289 6.060 -7.600 1.00 91.75 71 GLU A N 1
ATOM 515 C CA . GLU A 1 71 ? -0.953 5.763 -8.100 1.00 91.75 71 GLU A CA 1
ATOM 516 C C . GLU A 1 71 ? 0.023 6.854 -7.660 1.00 91.75 71 GLU A C 1
ATOM 518 O O . GLU A 1 71 ? -0.160 8.024 -7.996 1.00 91.75 71 GLU A O 1
ATOM 523 N N . ALA A 1 72 ? 1.075 6.491 -6.929 1.00 88.31 72 ALA A N 1
ATOM 524 C CA . ALA A 1 72 ? 2.148 7.424 -6.603 1.00 88.31 72 ALA A CA 1
ATOM 525 C C . ALA A 1 72 ? 3.439 7.046 -7.328 1.00 88.31 72 ALA A C 1
ATOM 527 O O . ALA A 1 72 ? 3.812 5.873 -7.397 1.00 88.31 72 ALA A O 1
ATOM 528 N N . VAL A 1 73 ? 4.164 8.057 -7.810 1.00 87.50 73 VAL A N 1
ATOM 529 C CA . VAL A 1 73 ? 5.525 7.879 -8.326 1.00 87.50 73 VAL A CA 1
ATOM 530 C C . VAL A 1 73 ? 6.465 7.697 -7.137 1.00 87.50 73 VAL A C 1
ATOM 532 O O . VAL A 1 73 ? 6.607 8.587 -6.301 1.00 87.50 73 VAL A O 1
ATOM 535 N N . VAL A 1 74 ? 7.099 6.530 -7.042 1.00 85.75 74 VAL A N 1
ATOM 536 C CA . VAL A 1 74 ? 7.958 6.156 -5.904 1.00 85.75 74 VAL A CA 1
ATOM 537 C C . VAL A 1 74 ? 9.448 6.262 -6.201 1.00 85.75 74 VAL A C 1
ATOM 539 O O . VAL A 1 74 ? 10.271 6.103 -5.302 1.00 85.75 74 VAL A O 1
ATOM 542 N N . GLY A 1 75 ? 9.808 6.544 -7.451 1.00 84.50 75 GLY A N 1
ATOM 543 C CA . GLY A 1 75 ? 11.183 6.792 -7.862 1.00 84.50 75 GLY A CA 1
ATOM 544 C C . GLY A 1 75 ? 11.356 6.712 -9.372 1.00 84.50 75 GLY A C 1
ATOM 545 O O . GLY A 1 75 ? 10.390 6.553 -10.111 1.00 84.50 75 GLY A O 1
ATOM 546 N N . GLN A 1 76 ? 12.607 6.784 -9.820 1.00 78.69 76 GLN A N 1
ATOM 547 C CA . GLN A 1 76 ? 12.990 6.639 -11.223 1.00 78.69 76 GLN A CA 1
ATOM 548 C C . GLN A 1 76 ? 13.993 5.501 -11.368 1.00 78.69 76 GLN A C 1
ATOM 550 O O . GLN A 1 76 ? 14.868 5.325 -10.519 1.00 78.69 76 GLN A O 1
ATOM 555 N N . VAL A 1 77 ? 13.882 4.724 -12.443 1.00 77.69 77 VAL A N 1
ATOM 556 C CA . VAL A 1 77 ? 14.906 3.747 -12.824 1.00 77.69 77 VAL A CA 1
ATOM 557 C C . VAL A 1 77 ? 15.550 4.174 -14.126 1.00 77.69 77 VAL A C 1
ATOM 559 O O . VAL A 1 77 ? 14.902 4.207 -15.171 1.00 77.69 77 VAL A O 1
ATOM 562 N N . ALA A 1 78 ? 16.845 4.474 -14.047 1.00 73.44 78 ALA A N 1
ATOM 563 C CA . ALA A 1 78 ? 17.704 4.635 -15.206 1.00 73.44 78 ALA A CA 1
ATOM 564 C C . ALA A 1 78 ? 18.228 3.257 -15.629 1.00 73.44 78 ALA A C 1
ATOM 566 O O . ALA A 1 78 ? 18.908 2.580 -14.857 1.00 73.44 78 ALA A O 1
ATOM 567 N N . THR A 1 79 ? 17.904 2.839 -16.850 1.00 71.50 79 THR A N 1
ATOM 568 C CA . THR A 1 79 ? 18.502 1.655 -17.474 1.00 71.50 79 THR A CA 1
ATOM 569 C C . THR A 1 79 ? 19.544 2.125 -18.478 1.00 71.50 79 THR A C 1
ATOM 571 O O . THR A 1 79 ? 19.221 2.876 -19.400 1.00 71.50 79 THR A O 1
ATOM 574 N N . SER A 1 80 ? 20.789 1.689 -18.289 1.00 71.31 80 SER A N 1
ATOM 575 C CA . SER A 1 80 ? 21.898 1.977 -19.198 1.00 71.31 80 SER A CA 1
ATOM 576 C C . SER A 1 80 ? 22.234 0.721 -19.991 1.00 71.31 80 SER A C 1
ATOM 578 O O . SER A 1 80 ? 22.669 -0.279 -19.422 1.00 71.31 80 SER A O 1
ATOM 580 N N . SER A 1 81 ? 22.052 0.769 -21.305 1.00 64.44 81 SER A N 1
ATOM 581 C CA . SER A 1 81 ? 22.498 -0.287 -22.219 1.00 64.44 81 SER A CA 1
ATOM 582 C C . SER A 1 81 ? 23.792 0.156 -22.899 1.00 64.44 81 SER A C 1
ATOM 584 O O . SER A 1 81 ? 23.815 1.144 -23.634 1.00 64.44 81 SER A O 1
ATOM 586 N N . GLY A 1 82 ? 24.887 -0.552 -22.607 1.00 55.06 82 GLY A N 1
ATOM 587 C CA . GLY A 1 82 ? 26.182 -0.362 -23.265 1.00 55.06 82 GLY A CA 1
ATOM 588 C C . GLY A 1 82 ? 26.251 -1.100 -24.609 1.00 55.06 82 GLY A C 1
ATOM 589 O O . GLY A 1 82 ? 25.517 -2.072 -24.809 1.00 55.06 82 GLY A O 1
ATOM 590 N N . PRO A 1 83 ? 27.119 -0.679 -25.544 1.00 54.81 83 PRO A N 1
ATOM 591 C CA . PRO A 1 83 ? 27.214 -1.327 -26.845 1.00 54.81 83 PRO A CA 1
ATOM 592 C C . PRO A 1 83 ? 27.752 -2.757 -26.729 1.00 54.81 83 PRO A C 1
ATOM 594 O O . PRO A 1 83 ? 28.715 -3.035 -26.014 1.00 54.81 83 PRO A O 1
ATOM 597 N N . THR A 1 84 ? 27.154 -3.670 -27.493 1.00 52.88 84 THR A N 1
ATOM 598 C CA . THR A 1 84 ? 27.724 -4.994 -27.754 1.00 52.88 84 THR A CA 1
ATOM 599 C C . THR A 1 84 ? 28.824 -4.844 -28.806 1.00 52.88 84 THR A C 1
ATOM 601 O O . THR A 1 84 ? 28.545 -4.549 -29.966 1.00 52.88 84 THR A O 1
ATOM 604 N N . TYR A 1 85 ? 30.085 -5.018 -28.413 1.00 54.31 85 TYR A N 1
ATOM 605 C CA . TYR A 1 85 ? 31.212 -4.999 -29.346 1.00 54.31 85 TYR A CA 1
ATOM 606 C C . TYR A 1 85 ? 31.188 -6.257 -30.223 1.00 54.31 85 TYR A C 1
ATOM 608 O O . TYR A 1 85 ? 31.514 -7.353 -29.771 1.00 54.31 85 TYR A O 1
ATOM 616 N N . GLY A 1 86 ? 30.825 -6.105 -31.497 1.00 50.81 86 GLY A N 1
ATOM 617 C CA . GLY A 1 86 ? 31.097 -7.116 -32.513 1.00 50.81 86 GLY A CA 1
ATOM 618 C C . GLY A 1 86 ? 32.571 -7.052 -32.910 1.00 50.81 86 GLY A C 1
ATOM 619 O O . GLY A 1 86 ? 32.997 -6.092 -33.547 1.00 50.81 86 GLY A O 1
ATOM 620 N N . VAL A 1 87 ? 33.364 -8.063 -32.546 1.00 49.19 87 VAL A N 1
ATOM 621 C CA . VAL A 1 87 ? 34.747 -8.216 -33.031 1.00 49.19 87 VAL A CA 1
ATOM 622 C C . VAL A 1 87 ? 34.697 -8.651 -34.501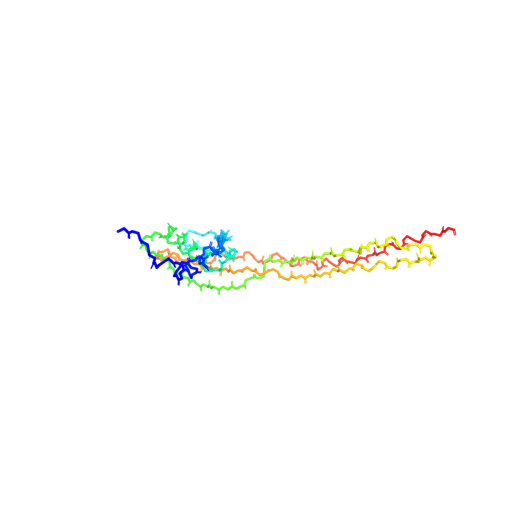 1.00 49.19 87 VAL A C 1
ATOM 624 O O . VAL A 1 87 ? 34.729 -9.835 -34.824 1.00 49.19 87 VAL A O 1
ATOM 627 N N . GLY A 1 88 ? 34.559 -7.676 -35.402 1.00 46.88 88 GLY A N 1
ATOM 628 C CA . GLY A 1 88 ? 34.536 -7.859 -36.852 1.00 46.88 88 GLY A CA 1
ATOM 629 C C . GLY A 1 88 ? 35.789 -7.289 -37.519 1.00 46.88 88 GLY A C 1
ATOM 630 O O . GLY A 1 88 ? 35.916 -6.085 -37.688 1.00 46.88 88 GLY A O 1
ATOM 631 N N . GLY A 1 89 ? 36.712 -8.188 -37.869 1.00 50.94 89 GLY A N 1
ATOM 632 C CA . GLY A 1 89 ? 37.841 -8.072 -38.804 1.00 50.94 89 GLY A CA 1
ATOM 633 C C . GLY A 1 89 ? 38.279 -6.707 -39.368 1.00 50.94 89 GLY A C 1
ATOM 634 O O . GLY A 1 89 ? 37.636 -6.137 -40.236 1.00 50.94 89 GLY A O 1
ATOM 635 N N . ARG A 1 90 ? 39.521 -6.334 -39.023 1.00 54.38 90 ARG A N 1
ATOM 636 C CA . ARG A 1 90 ? 40.546 -5.733 -39.905 1.00 54.38 90 ARG A CA 1
ATOM 637 C C . ARG A 1 90 ? 40.076 -4.625 -40.866 1.00 54.38 90 ARG A C 1
ATOM 639 O O . ARG A 1 90 ? 39.967 -4.873 -42.062 1.00 54.38 90 ARG A O 1
ATOM 646 N N . ARG A 1 91 ? 39.970 -3.387 -40.374 1.00 54.97 91 ARG A N 1
ATOM 647 C CA . ARG A 1 91 ? 40.495 -2.148 -41.003 1.00 54.97 91 ARG A CA 1
ATOM 648 C C . ARG A 1 91 ? 39.981 -0.943 -40.215 1.00 54.97 91 ARG A C 1
ATOM 650 O O . ARG A 1 91 ? 38.785 -0.723 -40.167 1.00 54.97 91 ARG A O 1
ATOM 657 N N . SER A 1 92 ? 40.920 -0.210 -39.611 1.00 59.78 92 SER A N 1
ATOM 658 C CA . SER A 1 92 ? 40.827 1.204 -39.211 1.00 59.78 92 SER A CA 1
ATOM 659 C C . SER A 1 92 ? 39.437 1.663 -38.729 1.00 59.78 92 SER A C 1
ATOM 661 O O . SER A 1 92 ? 38.627 2.137 -39.516 1.00 59.78 92 SER A O 1
ATOM 663 N N . GLY A 1 93 ? 39.140 1.495 -37.437 1.00 48.69 93 GLY A N 1
ATOM 664 C CA . GLY A 1 93 ? 37.829 1.831 -36.877 1.00 48.69 93 GLY A CA 1
ATOM 665 C C . GLY A 1 93 ? 37.951 2.682 -35.621 1.00 48.69 93 GLY A C 1
ATOM 666 O O . GLY A 1 93 ? 38.322 2.166 -34.570 1.00 48.69 93 GLY A O 1
ATOM 667 N N . ILE A 1 94 ? 37.598 3.966 -35.713 1.00 49.09 94 ILE A N 1
ATOM 668 C CA . ILE A 1 94 ? 37.200 4.744 -34.535 1.00 49.09 94 ILE A CA 1
ATOM 669 C C . ILE A 1 94 ? 35.781 4.278 -34.206 1.00 49.09 94 ILE A C 1
ATOM 671 O O . ILE A 1 94 ? 34.823 4.637 -34.889 1.00 49.09 94 ILE A O 1
ATOM 675 N N . ALA A 1 95 ? 35.652 3.399 -33.216 1.00 54.75 95 ALA A N 1
ATOM 676 C CA . ALA A 1 95 ? 34.354 2.955 -32.733 1.00 54.75 95 ALA A CA 1
ATOM 677 C C . ALA A 1 95 ? 33.741 4.070 -31.872 1.00 54.75 95 ALA A C 1
ATOM 679 O O . ALA A 1 95 ? 34.167 4.294 -30.740 1.00 54.75 95 ALA A O 1
ATOM 680 N N . PHE A 1 96 ? 32.745 4.779 -32.403 1.00 52.69 96 PHE A N 1
ATOM 681 C CA . PHE A 1 96 ? 31.921 5.681 -31.602 1.00 52.69 96 PHE A CA 1
ATOM 682 C C . PHE A 1 96 ? 30.947 4.838 -30.771 1.00 52.69 96 PHE A C 1
ATOM 684 O O . PHE A 1 96 ? 30.031 4.212 -31.299 1.00 52.69 96 PHE A O 1
ATOM 691 N N . SER A 1 97 ? 31.188 4.787 -29.462 1.00 53.16 97 SER A N 1
ATOM 692 C CA . SER A 1 97 ? 30.324 4.132 -28.480 1.00 53.16 97 SER A CA 1
ATOM 693 C C . SER A 1 97 ? 29.259 5.127 -28.016 1.00 53.16 97 SER A C 1
ATOM 695 O O . SER A 1 97 ? 29.570 6.082 -27.305 1.00 53.16 97 SER A O 1
ATOM 697 N N . THR A 1 98 ? 28.003 4.941 -28.425 1.00 57.72 98 THR A N 1
ATOM 698 C CA . THR A 1 98 ? 26.873 5.719 -27.896 1.00 57.72 98 THR A CA 1
ATOM 699 C C . THR A 1 98 ? 26.235 4.942 -26.750 1.00 57.72 98 THR A C 1
ATOM 701 O O . THR A 1 98 ? 25.593 3.919 -26.971 1.00 57.72 98 THR A O 1
ATOM 704 N N . MET A 1 99 ? 26.408 5.421 -25.517 1.00 59.06 99 MET A N 1
ATOM 705 C CA . MET A 1 99 ? 25.644 4.932 -24.369 1.00 59.06 99 MET A CA 1
ATOM 706 C C . MET A 1 99 ? 24.244 5.549 -24.412 1.00 59.06 99 MET A C 1
ATOM 708 O O . MET A 1 99 ? 24.109 6.772 -24.430 1.00 59.06 99 MET A O 1
ATOM 712 N N . GLN A 1 100 ? 23.206 4.714 -24.445 1.00 62.41 100 GLN A N 1
ATOM 713 C CA . GLN A 1 100 ? 21.822 5.164 -24.312 1.00 62.41 100 GLN A CA 1
ATOM 714 C C . GLN A 1 100 ? 21.351 4.906 -22.880 1.00 62.41 100 GLN A C 1
ATOM 716 O O . GLN A 1 100 ? 21.354 3.763 -22.416 1.00 62.41 100 GLN A O 1
ATOM 721 N N . THR A 1 101 ? 20.943 5.975 -22.197 1.00 70.88 101 THR A N 1
ATOM 722 C CA . THR A 1 101 ? 20.322 5.919 -20.870 1.00 70.88 101 THR A CA 1
ATOM 723 C C . THR A 1 101 ? 18.842 6.243 -21.023 1.00 70.88 101 THR A C 1
ATOM 725 O O . THR A 1 101 ? 18.497 7.308 -21.533 1.00 70.88 101 THR A O 1
ATOM 728 N N . SER A 1 102 ? 17.967 5.336 -20.589 1.00 72.62 102 SER A N 1
ATOM 729 C CA . SER A 1 102 ? 16.520 5.567 -20.529 1.00 72.62 102 SER A CA 1
ATOM 730 C C . SER A 1 102 ? 16.076 5.631 -19.071 1.00 72.62 102 SER A C 1
ATOM 732 O O . SER A 1 102 ? 16.287 4.680 -18.316 1.00 72.62 102 SER A O 1
ATOM 734 N N . THR A 1 103 ? 15.475 6.753 -18.678 1.00 78.94 103 THR A N 1
ATOM 735 C CA . THR A 1 103 ? 14.881 6.953 -17.351 1.00 78.94 103 THR A CA 1
ATOM 736 C C . THR A 1 103 ? 13.385 6.687 -17.436 1.00 78.94 103 THR A C 1
ATOM 738 O O . THR A 1 103 ? 12.707 7.309 -18.248 1.00 78.94 103 THR A O 1
ATOM 741 N N . ASN A 1 104 ? 12.876 5.780 -16.603 1.00 77.31 104 ASN A N 1
ATOM 742 C CA . ASN A 1 104 ? 11.445 5.497 -16.494 1.00 77.31 104 ASN A CA 1
ATOM 743 C C . ASN A 1 104 ? 10.968 5.748 -15.063 1.00 77.31 104 ASN A C 1
ATOM 745 O O . ASN A 1 104 ? 11.620 5.315 -14.105 1.00 77.31 104 ASN A O 1
ATOM 749 N N . ASP A 1 105 ? 9.830 6.427 -14.928 1.00 84.94 105 ASP A N 1
ATOM 750 C CA . ASP A 1 105 ? 9.170 6.622 -13.641 1.00 84.94 105 ASP A CA 1
ATOM 751 C C . ASP A 1 105 ? 8.612 5.284 -13.139 1.00 84.94 105 ASP A C 1
ATOM 753 O O . ASP A 1 105 ? 8.033 4.493 -13.887 1.00 84.94 105 ASP A O 1
ATOM 757 N N . LYS A 1 106 ? 8.824 5.002 -11.853 1.00 83.19 106 LYS A N 1
ATOM 758 C CA . LYS A 1 106 ? 8.246 3.846 -11.173 1.00 83.19 106 LYS A CA 1
ATOM 759 C C . LYS A 1 106 ? 7.006 4.268 -10.416 1.00 83.19 106 LYS A C 1
ATOM 761 O O . LYS A 1 106 ? 7.080 5.096 -9.508 1.00 83.19 106 LYS A O 1
ATOM 766 N N . HIS A 1 107 ? 5.906 3.618 -10.749 1.00 86.56 107 HIS A N 1
ATOM 767 C CA . HIS A 1 107 ? 4.613 3.828 -10.130 1.00 86.56 107 HIS A CA 1
ATOM 768 C C . HIS A 1 107 ? 4.293 2.704 -9.134 1.00 86.56 107 HIS A C 1
ATOM 770 O O . HIS A 1 107 ? 4.668 1.549 -9.344 1.00 86.56 107 HIS A O 1
ATOM 776 N N . GLU A 1 108 ? 3.635 3.049 -8.028 1.00 90.44 108 GLU A N 1
ATOM 777 C CA . GLU A 1 108 ? 3.161 2.117 -7.000 1.00 90.44 108 GLU A CA 1
ATOM 778 C C . GLU A 1 108 ? 1.742 2.524 -6.578 1.00 90.44 108 GLU A C 1
ATOM 780 O O . GLU A 1 108 ? 1.495 3.692 -6.263 1.00 90.44 108 GLU A O 1
ATOM 785 N N . TRP A 1 109 ? 0.808 1.570 -6.565 1.00 94.31 109 TRP A N 1
ATOM 786 C CA . TRP A 1 109 ? -0.564 1.819 -6.119 1.00 94.31 109 TRP A CA 1
ATOM 787 C C . TRP A 1 109 ? -0.613 1.865 -4.593 1.00 94.31 109 TRP A C 1
ATOM 789 O O . TRP A 1 109 ? -0.090 0.965 -3.934 1.00 94.31 109 TRP A O 1
ATOM 799 N N . ARG A 1 110 ? -1.232 2.895 -4.017 1.00 95.44 110 ARG A N 1
ATOM 800 C CA . ARG A 1 110 ? -1.296 3.118 -2.567 1.00 95.44 110 ARG A CA 1
ATOM 801 C C . ARG A 1 110 ? -2.730 3.282 -2.101 1.00 95.44 110 ARG A C 1
ATOM 803 O O . ARG A 1 110 ? -3.508 4.000 -2.722 1.00 95.44 110 ARG A O 1
ATOM 810 N N . ILE A 1 111 ? -3.039 2.639 -0.980 1.00 96.56 111 ILE A N 1
ATOM 811 C CA . ILE A 1 111 ? -4.318 2.718 -0.281 1.00 96.56 111 ILE A CA 1
ATOM 812 C C . ILE A 1 111 ? -4.073 3.367 1.079 1.00 96.56 111 ILE A C 1
ATOM 814 O O . ILE A 1 111 ? -3.328 2.840 1.908 1.00 96.56 111 ILE A O 1
ATOM 818 N N . THR A 1 112 ? -4.712 4.506 1.316 1.00 96.25 112 THR A N 1
ATOM 819 C CA . THR A 1 112 ? -4.759 5.165 2.623 1.00 96.25 112 THR A CA 1
ATOM 820 C C . THR A 1 112 ? -6.048 4.769 3.325 1.00 96.25 112 THR A C 1
ATOM 822 O O . THR A 1 112 ? -7.128 4.904 2.753 1.00 96.25 112 THR A O 1
ATOM 825 N N . TYR A 1 113 ? -5.952 4.320 4.574 1.00 95.88 113 TYR A N 1
ATOM 826 C CA . TYR A 1 113 ? -7.098 3.854 5.350 1.00 95.88 113 TYR A CA 1
ATOM 827 C C . TYR A 1 113 ? -7.102 4.413 6.771 1.00 95.88 113 TYR A C 1
ATOM 829 O O . TYR A 1 113 ? -6.061 4.756 7.338 1.00 95.88 113 TYR A O 1
ATOM 837 N N . GLN A 1 114 ? -8.292 4.458 7.364 1.00 95.75 114 GLN A N 1
ATOM 838 C CA . GLN A 1 114 ? -8.518 4.822 8.756 1.00 95.75 114 GLN A CA 1
ATOM 839 C C . GLN A 1 114 ? -9.377 3.758 9.441 1.00 95.75 114 GLN A C 1
ATOM 841 O O . GLN A 1 114 ? -10.388 3.317 8.907 1.00 95.75 114 GLN A O 1
ATOM 846 N N . CYS A 1 115 ? -8.989 3.341 10.641 1.00 95.50 115 CYS A N 1
ATOM 847 C CA . CYS A 1 115 ? -9.800 2.473 11.480 1.00 95.50 115 CYS A CA 1
ATOM 848 C C . CYS A 1 115 ? -11.036 3.224 11.980 1.00 95.50 115 CYS A C 1
ATOM 850 O O . CYS A 1 115 ? -10.934 4.330 12.521 1.00 95.50 115 CYS A O 1
ATOM 852 N N . ARG A 1 116 ? -12.209 2.599 11.856 1.00 94.31 116 ARG A N 1
ATOM 853 C CA . ARG A 1 116 ? -13.457 3.169 12.372 1.00 94.31 116 ARG A CA 1
ATOM 854 C C . ARG A 1 116 ? -13.395 3.288 13.889 1.00 94.31 116 ARG A C 1
ATOM 856 O O . ARG A 1 116 ? -12.907 2.398 14.582 1.00 94.31 116 ARG A O 1
ATOM 863 N N . GLY A 1 117 ? -13.876 4.412 14.410 1.00 86.75 117 GLY A N 1
ATOM 864 C CA . GLY A 1 117 ? -13.892 4.685 15.850 1.00 86.75 117 GLY A CA 1
ATOM 865 C C . GLY A 1 117 ? -12.545 5.113 16.442 1.00 86.75 117 GLY A C 1
ATOM 866 O O . GLY A 1 117 ? -12.519 5.613 17.566 1.00 86.75 117 GLY A O 1
ATOM 867 N N . ALA A 1 118 ? -11.439 5.016 15.698 1.00 77.75 118 ALA A N 1
ATOM 868 C CA . ALA A 1 118 ? -10.242 5.761 16.047 1.00 77.75 118 ALA A CA 1
ATOM 869 C C . ALA A 1 118 ? -10.523 7.232 15.715 1.00 77.75 118 ALA A C 1
ATOM 871 O O . ALA A 1 118 ? -10.721 7.577 14.547 1.00 77.75 118 ALA A O 1
ATOM 872 N N . GLY A 1 119 ? -10.623 8.076 16.751 1.00 69.06 119 GLY A N 1
ATOM 873 C CA . GLY A 1 119 ? -10.896 9.508 16.602 1.00 69.06 119 GLY A CA 1
ATOM 874 C C . GLY A 1 119 ? -10.014 10.145 15.521 1.00 69.06 119 GLY A C 1
ATOM 875 O O . GLY A 1 119 ? -8.954 9.586 15.222 1.00 69.06 119 GLY A O 1
ATOM 876 N N . PRO A 1 120 ? -10.443 11.273 14.916 1.00 61.94 120 PRO A N 1
ATOM 877 C CA . PRO A 1 120 ? -9.770 11.874 13.771 1.00 61.94 120 PRO A CA 1
ATOM 878 C C . PRO A 1 120 ? -8.271 11.877 14.017 1.00 61.94 120 PRO A C 1
ATOM 880 O O . PRO A 1 120 ? -7.805 12.486 14.984 1.00 61.94 120 PRO A O 1
ATOM 883 N N . ALA A 1 121 ? -7.535 11.123 13.198 1.00 57.28 121 ALA A N 1
ATOM 884 C CA . ALA A 1 121 ? -6.091 11.194 13.216 1.00 57.28 121 ALA A CA 1
ATOM 885 C C . ALA A 1 121 ? -5.787 12.664 12.969 1.00 57.28 121 ALA A C 1
ATOM 887 O O . ALA A 1 121 ? -6.073 13.160 11.880 1.00 57.28 121 ALA A O 1
ATOM 888 N N . VAL A 1 122 ? -5.309 13.387 13.982 1.00 56.94 122 VAL A N 1
ATOM 889 C CA . VAL A 1 122 ? -4.783 14.728 13.749 1.00 56.94 122 VAL A CA 1
ATOM 890 C C . VAL A 1 122 ? -3.712 14.485 12.695 1.00 56.94 122 VAL A C 1
ATOM 892 O O . VAL A 1 122 ? -2.806 13.696 12.989 1.00 56.94 122 VAL A O 1
ATOM 895 N N . PRO A 1 123 ? -3.874 14.980 11.452 1.00 55.75 123 PRO A N 1
ATOM 896 C CA . PRO A 1 123 ? -2.950 14.648 10.389 1.00 55.75 123 PRO A CA 1
ATOM 897 C C . PRO A 1 123 ? -1.585 15.007 10.937 1.00 55.75 123 PRO A C 1
ATOM 899 O O . PRO A 1 123 ? -1.366 16.151 11.346 1.00 55.75 123 PRO A O 1
ATOM 902 N N . ALA A 1 124 ? -0.715 14.003 11.066 1.00 53.12 124 ALA A N 1
ATOM 903 C CA . ALA A 1 124 ? 0.670 14.263 11.378 1.00 53.12 124 ALA A CA 1
ATOM 904 C C . ALA A 1 124 ? 1.103 15.184 10.251 1.00 53.12 124 ALA A C 1
ATOM 906 O O . ALA A 1 124 ? 1.155 14.750 9.098 1.00 53.12 124 ALA A O 1
ATOM 907 N N . VAL A 1 125 ? 1.242 16.473 10.573 1.00 52.22 125 VAL A N 1
ATOM 908 C CA . VAL A 1 125 ? 1.747 17.504 9.680 1.00 52.22 125 VAL A CA 1
ATOM 909 C C . VAL A 1 125 ? 3.043 16.916 9.185 1.00 52.22 125 VAL A C 1
ATOM 911 O O . VAL A 1 125 ? 4.020 16.826 9.928 1.00 52.22 125 VAL A O 1
ATOM 914 N N . SER A 1 126 ? 2.967 16.356 7.981 1.00 50.88 126 SER A N 1
ATOM 915 C CA . SER A 1 126 ? 4.095 15.763 7.306 1.00 50.88 126 SER A CA 1
ATOM 916 C C . SER A 1 126 ? 5.058 16.919 7.235 1.00 50.88 126 SER A C 1
ATOM 918 O O . SER A 1 126 ? 4.733 17.940 6.625 1.00 50.88 126 SER A O 1
ATOM 920 N N . GLY A 1 127 ? 6.134 16.818 8.022 1.00 44.56 127 GLY A N 1
ATOM 921 C CA . GLY A 1 127 ? 7.135 17.863 8.114 1.00 44.56 127 GLY A CA 1
ATOM 922 C C . GLY A 1 127 ? 7.425 18.315 6.698 1.00 44.56 127 GLY A C 1
ATOM 923 O O . GLY A 1 127 ? 7.550 17.461 5.815 1.00 44.56 127 GLY A O 1
ATOM 924 N N . SER A 1 128 ? 7.393 19.634 6.490 1.00 46.50 128 SER A N 1
ATOM 925 C CA . SER A 1 128 ? 7.607 20.266 5.195 1.00 46.50 128 SER A CA 1
ATOM 926 C C . SER A 1 128 ? 8.610 19.450 4.385 1.00 46.50 128 SER A C 1
ATOM 928 O O . SER A 1 128 ? 9.653 19.099 4.954 1.00 46.50 128 SER A O 1
ATOM 930 N N . PRO A 1 129 ? 8.305 19.108 3.117 1.00 58.53 129 PRO A N 1
ATOM 931 C CA . PRO A 1 129 ? 9.229 18.343 2.294 1.00 58.53 129 PRO A CA 1
ATOM 932 C C . PRO A 1 129 ? 10.614 18.975 2.450 1.00 58.53 129 PRO A C 1
ATOM 934 O O . PRO A 1 129 ? 10.703 20.210 2.387 1.00 58.53 129 PRO A O 1
ATOM 937 N N . PRO A 1 130 ? 11.669 18.188 2.748 1.00 62.28 130 PRO A N 1
ATOM 938 C CA . PRO A 1 130 ? 13.008 18.747 2.829 1.00 62.28 130 PRO A CA 1
ATOM 939 C C . PRO A 1 130 ? 13.218 19.564 1.552 1.00 62.28 130 PRO A C 1
ATOM 941 O O . PRO A 1 130 ? 12.813 19.091 0.483 1.00 62.28 130 PRO A O 1
ATOM 944 N N . PRO A 1 131 ? 13.732 20.806 1.657 1.00 60.88 131 PRO A N 1
ATOM 945 C CA . PRO A 1 131 ? 13.876 21.685 0.509 1.00 60.88 131 PRO A CA 1
ATOM 946 C C . PRO A 1 131 ? 14.528 20.876 -0.597 1.00 60.88 131 PRO A C 1
ATOM 948 O O . PRO A 1 131 ? 15.569 20.259 -0.355 1.00 60.88 131 PRO A O 1
ATOM 951 N N . ALA A 1 132 ? 13.842 20.802 -1.743 1.00 56.94 132 ALA A N 1
ATOM 952 C CA . ALA A 1 132 ? 14.307 20.073 -2.906 1.00 56.94 132 ALA A CA 1
ATOM 953 C C . ALA A 1 132 ? 15.782 20.416 -3.075 1.00 56.94 132 ALA A C 1
ATOM 955 O O . ALA A 1 132 ? 16.131 21.576 -3.318 1.00 56.94 132 ALA A O 1
ATOM 956 N N . GLY A 1 133 ? 16.645 19.425 -2.831 1.00 51.97 133 GLY A N 1
ATOM 957 C CA . GLY A 1 133 ? 18.061 19.591 -3.087 1.00 51.97 133 GLY A CA 1
ATOM 958 C C . GLY A 1 133 ? 18.197 20.116 -4.515 1.00 51.97 133 GLY A C 1
ATOM 959 O O . GLY A 1 133 ? 17.380 19.746 -5.369 1.00 51.97 133 GLY A O 1
ATOM 960 N N . PRO A 1 134 ? 19.157 21.015 -4.781 1.00 63.22 134 PRO A N 1
ATOM 961 C CA . PRO A 1 134 ? 19.369 21.506 -6.132 1.00 63.22 134 PRO A CA 1
ATOM 962 C C . PRO A 1 134 ? 19.428 20.302 -7.078 1.00 63.22 134 PRO A C 1
ATOM 964 O O . PRO A 1 134 ? 19.998 19.274 -6.690 1.00 63.22 134 PRO A O 1
ATOM 967 N N . PRO A 1 135 ? 18.821 20.385 -8.278 1.00 55.56 135 PRO A N 1
ATOM 968 C CA . PRO A 1 135 ? 18.908 19.307 -9.246 1.00 55.56 135 PRO A CA 1
ATOM 969 C C . PRO A 1 135 ? 20.381 18.945 -9.372 1.00 55.56 135 PRO A C 1
ATOM 971 O O . PRO A 1 135 ? 21.206 19.807 -9.688 1.00 55.56 135 PRO A O 1
ATOM 974 N N . VAL A 1 136 ? 20.720 17.694 -9.048 1.00 55.97 136 VAL A N 1
ATOM 975 C CA . VAL A 1 136 ? 22.055 17.161 -9.294 1.00 55.97 136 VAL A CA 1
ATOM 976 C C . VAL A 1 136 ? 22.159 17.101 -10.807 1.00 55.97 136 VAL A C 1
ATOM 978 O O . VAL A 1 136 ? 21.795 16.120 -11.448 1.00 55.97 136 VAL A O 1
ATOM 981 N N . SER A 1 137 ? 22.572 18.228 -11.381 1.00 52.91 137 SER A N 1
ATOM 982 C CA . SER A 1 137 ? 23.042 18.341 -12.741 1.00 52.91 137 SER A CA 1
ATOM 983 C C . SER A 1 137 ? 24.306 17.505 -12.770 1.00 52.91 137 SER A C 1
ATOM 985 O O . SER A 1 137 ? 25.411 17.990 -12.529 1.00 52.91 137 SER A O 1
ATOM 987 N N . GLY A 1 138 ? 24.116 16.202 -12.972 1.00 50.59 138 GLY A N 1
ATOM 988 C CA . GLY A 1 138 ? 25.141 15.296 -13.439 1.00 50.59 138 GLY A CA 1
ATOM 989 C C . GLY A 1 138 ? 25.529 15.762 -14.829 1.00 50.59 138 GLY A C 1
ATOM 990 O O . GLY A 1 138 ? 25.136 15.175 -15.832 1.00 50.59 138 GLY A O 1
ATOM 991 N N . ARG A 1 139 ? 26.270 16.871 -14.879 1.00 48.09 139 ARG A N 1
ATOM 992 C CA . ARG A 1 139 ? 27.107 17.237 -16.000 1.00 48.09 139 ARG A CA 1
ATOM 993 C C . ARG A 1 139 ? 28.097 16.090 -16.089 1.00 48.09 139 ARG A C 1
ATOM 995 O O . ARG A 1 139 ? 29.079 16.051 -15.356 1.00 48.09 139 ARG A O 1
ATOM 1002 N N . GLY A 1 140 ? 27.766 15.114 -16.928 1.00 48.00 140 GLY A N 1
ATOM 1003 C CA . GLY A 1 140 ? 28.743 14.215 -17.506 1.00 48.00 140 GLY A CA 1
ATOM 1004 C C . GLY A 1 140 ? 29.745 15.085 -18.246 1.00 48.00 140 GLY A C 1
ATOM 1005 O O . GLY A 1 140 ? 29.599 15.347 -19.436 1.00 48.00 140 GLY A O 1
ATOM 1006 N N . GLU A 1 141 ? 30.715 15.610 -17.506 1.00 42.78 141 GLU A N 1
ATOM 1007 C CA . GLU A 1 141 ? 31.990 16.017 -18.048 1.00 42.78 141 GLU A CA 1
ATOM 1008 C C . GLU A 1 141 ? 32.632 14.719 -18.517 1.00 42.78 141 GLU A C 1
ATOM 1010 O O . GLU A 1 141 ? 33.213 13.956 -17.752 1.00 42.78 141 GLU A O 1
ATOM 1015 N N . ILE A 1 142 ? 32.379 14.395 -19.783 1.00 54.62 142 ILE A N 1
ATOM 1016 C CA . ILE A 1 142 ? 33.157 13.398 -20.490 1.00 54.62 142 ILE A CA 1
ATOM 1017 C C . ILE A 1 142 ? 34.536 14.038 -20.606 1.00 54.62 142 ILE A C 1
ATOM 1019 O O . ILE A 1 142 ? 34.779 14.843 -21.505 1.00 54.62 142 ILE A O 1
ATOM 1023 N N . GLU A 1 143 ? 35.407 13.736 -19.646 1.00 45.19 143 GLU A N 1
ATOM 1024 C CA . GLU A 1 143 ? 36.837 13.966 -19.773 1.00 45.19 143 GLU A CA 1
ATOM 1025 C C . GLU A 1 143 ? 37.269 13.211 -21.039 1.00 45.19 143 GLU A C 1
ATOM 1027 O O . GLU A 1 143 ? 37.357 11.981 -21.071 1.00 45.19 143 GLU A O 1
ATOM 1032 N N . GLN A 1 144 ? 37.421 13.940 -22.147 1.00 46.56 144 GLN A N 1
ATOM 1033 C CA . GLN A 1 144 ? 38.034 13.404 -23.352 1.00 46.56 144 GLN A CA 1
ATOM 1034 C C . GLN A 1 144 ? 39.491 13.100 -23.015 1.00 46.56 144 GLN A C 1
ATOM 1036 O O . GLN A 1 144 ? 40.357 13.968 -23.100 1.00 46.56 144 GLN A O 1
ATOM 1041 N N . ILE A 1 145 ? 39.777 11.849 -22.667 1.00 50.22 145 ILE A N 1
ATOM 1042 C CA . ILE A 1 145 ? 41.141 11.334 -22.708 1.00 50.22 145 ILE A CA 1
ATOM 1043 C C . ILE A 1 145 ? 41.485 11.159 -24.190 1.00 50.22 145 ILE A C 1
ATOM 1045 O O . ILE A 1 145 ? 41.232 10.119 -24.799 1.00 50.22 145 ILE A O 1
ATOM 1049 N N . VAL A 1 146 ? 42.026 12.216 -24.795 1.00 48.59 146 VAL A N 1
ATOM 1050 C CA . VAL A 1 146 ? 42.690 12.139 -26.096 1.00 48.59 146 VAL A CA 1
ATOM 1051 C C . VAL A 1 146 ? 44.005 11.394 -25.875 1.00 48.59 146 VAL A C 1
ATOM 1053 O O . VAL A 1 146 ? 45.006 11.982 -25.472 1.00 48.59 146 VAL A O 1
ATOM 1056 N N . VAL A 1 147 ? 44.002 10.078 -26.097 1.00 49.22 147 VAL A N 1
ATOM 1057 C CA . VAL A 1 147 ? 45.248 9.317 -26.239 1.00 49.22 147 VAL A CA 1
ATOM 1058 C C . VAL A 1 147 ? 45.712 9.479 -27.682 1.00 49.22 147 VAL A C 1
ATOM 1060 O O . VAL A 1 147 ? 45.190 8.836 -28.591 1.00 49.22 147 VAL A O 1
ATOM 1063 N N . THR A 1 148 ? 46.663 10.384 -27.889 1.00 47.81 148 THR A N 1
ATOM 1064 C CA . THR A 1 148 ? 47.398 10.516 -29.151 1.00 47.81 148 THR A CA 1
ATOM 1065 C C . THR A 1 148 ? 48.515 9.472 -29.166 1.00 47.81 148 THR A C 1
ATOM 1067 O O . THR A 1 148 ? 49.297 9.411 -28.216 1.00 47.81 148 THR A O 1
ATOM 1070 N N . PHE A 1 1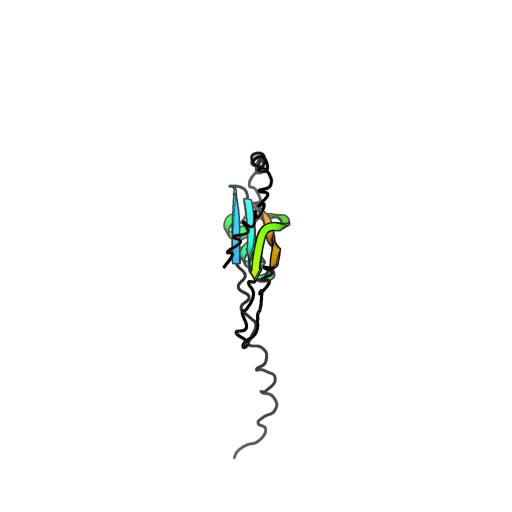49 ? 48.576 8.658 -30.221 1.00 49.88 149 PHE A N 1
ATOM 1071 C CA . PHE A 1 149 ? 49.698 7.758 -30.514 1.00 49.88 149 PHE A CA 1
ATOM 1072 C C . PHE A 1 149 ? 50.589 8.377 -31.588 1.00 49.88 149 PHE A C 1
ATOM 1074 O O . PHE A 1 149 ? 50.018 9.007 -32.510 1.00 49.88 149 PHE A O 1
#